Protein AF-A0A956T2C0-F1 (afdb_monomer_lite)

Foldseek 3Di:
DPPPVPDPPFFADDPVQVVLCVVVVQPLDDGGQLDPVNLVCLVPVVVCVVRQWDWDPPPPCPDVQKTKIKHWPVDPDLVCQSTWIWMWIHGRVQQKIWIWIDHRQKIWIWIAGNPVRGTDDIDMDGHD

Radius of gyration: 14.24 Å; chains: 1; bounding box: 34×31×38 Å

Structure (mmCIF, N/CA/C/O backbone):
data_AF-A0A956T2C0-F1
#
_entry.id   AF-A0A956T2C0-F1
#
loop_
_atom_site.group_PDB
_atom_site.id
_atom_site.type_symbol
_atom_site.label_atom_id
_atom_site.label_alt_id
_atom_site.label_comp_id
_atom_site.label_asym_id
_atom_site.label_entity_id
_atom_site.label_seq_id
_atom_site.pdbx_PDB_ins_code
_atom_site.Cartn_x
_atom_site.Cartn_y
_atom_site.Cartn_z
_atom_site.occupancy
_atom_site.B_iso_or_equiv
_atom_site.auth_seq_id
_atom_site.auth_comp_id
_atom_site.auth_asym_id
_atom_site.auth_atom_id
_atom_site.pdbx_PDB_model_num
ATOM 1 N N . MET A 1 1 ? 18.042 8.635 23.881 1.00 38.16 1 MET A N 1
ATOM 2 C CA . MET A 1 1 ? 16.677 8.210 23.499 1.00 38.16 1 MET A CA 1
ATOM 3 C C . MET A 1 1 ? 16.430 8.663 22.069 1.00 38.16 1 MET A C 1
ATOM 5 O O . MET A 1 1 ? 16.125 9.828 21.862 1.00 38.16 1 MET A O 1
ATOM 9 N N . ASN A 1 2 ? 16.626 7.776 21.089 1.00 37.59 2 ASN A N 1
ATOM 10 C CA . ASN A 1 2 ? 16.334 8.057 19.680 1.00 37.59 2 ASN A CA 1
ATOM 11 C C . ASN A 1 2 ? 14.845 7.819 19.423 1.00 37.59 2 ASN A C 1
ATOM 13 O O . ASN A 1 2 ? 14.433 6.704 19.128 1.00 37.59 2 ASN A O 1
ATOM 17 N N . LYS A 1 3 ? 14.051 8.875 19.595 1.00 43.72 3 LYS A N 1
ATOM 18 C CA . LYS A 1 3 ? 12.663 8.957 19.125 1.00 43.72 3 LYS A CA 1
ATOM 19 C C . LYS A 1 3 ? 12.505 9.927 17.934 1.00 43.72 3 LYS A C 1
ATOM 21 O O . LYS A 1 3 ? 11.487 9.945 17.271 1.00 43.72 3 LYS A O 1
ATOM 26 N N . GLN A 1 4 ? 13.533 10.696 17.586 1.00 37.66 4 GLN A N 1
ATOM 27 C CA . GLN A 1 4 ? 13.400 11.968 16.860 1.00 37.66 4 GLN A CA 1
ATOM 28 C C . GLN A 1 4 ? 13.606 11.917 15.332 1.00 37.66 4 GLN A C 1
ATOM 30 O O . GLN A 1 4 ? 14.239 12.789 14.746 1.00 37.66 4 GLN A O 1
ATOM 35 N N . ALA A 1 5 ? 13.019 10.920 14.675 1.00 41.28 5 ALA A N 1
ATOM 36 C CA . ALA A 1 5 ? 12.402 11.130 13.358 1.00 41.28 5 ALA A CA 1
ATOM 37 C C . ALA A 1 5 ? 10.925 10.671 13.382 1.00 41.28 5 ALA A C 1
ATOM 39 O O . ALA A 1 5 ? 10.364 10.277 12.365 1.00 41.28 5 ALA A O 1
ATOM 40 N N . GLU A 1 6 ? 10.316 10.700 14.579 1.00 39.81 6 GLU A N 1
ATOM 41 C CA . GLU A 1 6 ? 8.880 10.854 14.838 1.00 39.81 6 GLU A CA 1
ATOM 42 C C . GLU A 1 6 ? 8.211 11.674 13.715 1.00 39.81 6 GLU A C 1
ATOM 44 O O . GLU A 1 6 ? 8.418 12.883 13.631 1.00 39.81 6 GLU A O 1
ATOM 49 N N . ASN A 1 7 ? 7.385 11.032 12.881 1.00 44.12 7 ASN A N 1
ATOM 50 C CA . ASN A 1 7 ? 6.549 11.650 11.839 1.00 44.12 7 ASN A CA 1
ATOM 51 C C . ASN A 1 7 ? 7.227 12.074 10.521 1.00 44.12 7 ASN A C 1
ATOM 53 O O . ASN A 1 7 ? 7.071 13.218 10.082 1.00 44.12 7 ASN A O 1
ATOM 57 N N . GLU A 1 8 ? 7.765 11.134 9.739 1.00 46.31 8 GLU A N 1
ATOM 58 C CA . GLU A 1 8 ? 7.602 11.240 8.276 1.00 46.31 8 GLU A CA 1
ATOM 59 C C . GLU A 1 8 ? 6.114 11.021 7.925 1.00 46.31 8 GLU A C 1
ATOM 61 O O . GLU A 1 8 ? 5.722 9.968 7.439 1.00 46.31 8 GLU A O 1
ATOM 66 N N . ARG A 1 9 ? 5.287 12.017 8.299 1.00 54.94 9 ARG A N 1
ATOM 67 C CA . ARG A 1 9 ? 3.826 12.168 8.147 1.00 54.94 9 ARG A CA 1
ATOM 68 C C . ARG A 1 9 ? 3.058 10.847 8.238 1.00 54.94 9 ARG A C 1
ATOM 70 O O . ARG A 1 9 ? 2.968 10.160 7.231 1.00 54.94 9 ARG A O 1
ATOM 77 N N . GLU A 1 10 ? 2.481 10.524 9.401 1.00 74.50 10 GLU A N 1
ATOM 78 C CA . GLU A 1 10 ? 1.591 9.365 9.630 1.00 74.50 10 GLU A CA 1
ATOM 79 C C . GLU A 1 10 ? 0.812 8.972 8.356 1.00 74.50 10 GLU A C 1
ATOM 81 O O . GLU A 1 10 ? -0.118 9.654 7.928 1.00 74.50 10 GLU A O 1
ATOM 86 N N . GLY A 1 11 ? 1.261 7.912 7.676 1.00 84.06 11 GLY A N 1
ATOM 87 C CA . GLY A 1 11 ? 0.650 7.430 6.435 1.00 84.06 11 GLY A CA 1
ATOM 88 C C . GLY A 1 11 ? 1.331 7.795 5.122 1.00 84.06 11 GLY A C 1
ATOM 89 O O . GLY A 1 11 ? 0.791 7.433 4.080 1.00 84.06 11 GLY A O 1
ATOM 90 N N . THR A 1 12 ? 2.463 8.495 5.131 1.00 93.06 12 THR A N 1
ATOM 91 C CA . THR A 1 12 ? 3.198 8.917 3.931 1.00 93.06 12 THR A CA 1
ATOM 92 C C . THR A 1 12 ? 4.361 7.976 3.639 1.00 93.06 12 THR A C 1
ATOM 94 O O . THR A 1 12 ? 5.040 7.467 4.531 1.00 93.06 12 THR A O 1
ATOM 97 N N . ILE A 1 13 ? 4.597 7.753 2.352 1.00 93.31 13 ILE A N 1
ATOM 98 C CA . ILE A 1 13 ? 5.718 6.959 1.865 1.00 93.31 13 ILE A CA 1
ATOM 99 C C . ILE A 1 13 ? 7.012 7.768 1.949 1.00 93.31 13 ILE A C 1
ATOM 101 O O . ILE A 1 13 ? 7.060 8.929 1.535 1.00 93.31 13 ILE A O 1
ATOM 105 N N . HIS A 1 14 ? 8.082 7.122 2.405 1.00 92.81 14 HIS A N 1
ATOM 106 C CA . HIS A 1 14 ? 9.408 7.708 2.509 1.00 92.81 14 HIS A CA 1
ATOM 107 C C . HIS A 1 14 ? 9.886 8.224 1.130 1.00 92.81 14 HIS A C 1
ATOM 109 O O . HIS A 1 14 ? 9.704 7.540 0.109 1.00 92.81 14 HIS A O 1
ATOM 115 N N . PRO A 1 15 ? 10.537 9.405 1.056 1.00 92.12 15 PRO A N 1
ATOM 116 C CA . PRO A 1 15 ? 10.919 10.059 -0.203 1.00 92.12 15 PRO A CA 1
ATOM 117 C C . PRO A 1 15 ? 11.670 9.171 -1.205 1.00 92.12 15 PRO A C 1
ATOM 119 O O . PRO A 1 15 ? 11.470 9.277 -2.414 1.00 92.12 15 PRO A O 1
ATOM 122 N N . LYS A 1 16 ? 12.507 8.251 -0.709 1.00 91.38 16 LYS A N 1
ATOM 123 C CA . LYS A 1 16 ? 13.211 7.253 -1.533 1.00 91.38 16 LYS A CA 1
ATOM 124 C C . LYS A 1 16 ? 12.260 6.471 -2.448 1.00 91.38 16 LYS A C 1
ATOM 126 O O . LYS A 1 16 ? 12.509 6.389 -3.648 1.00 91.38 16 LYS A O 1
ATOM 131 N N . PHE A 1 17 ? 11.183 5.910 -1.900 1.00 92.50 17 PHE A N 1
ATOM 132 C CA . PHE A 1 17 ? 10.250 5.101 -2.682 1.00 92.50 17 PHE A CA 1
ATOM 133 C C . PHE A 1 17 ? 9.366 5.977 -3.572 1.00 92.50 17 PHE A C 1
ATOM 135 O O . PHE A 1 17 ? 9.135 5.632 -4.728 1.00 92.50 17 PHE A O 1
ATOM 142 N N . SER A 1 18 ? 8.906 7.135 -3.081 1.00 93.19 18 SER A N 1
ATOM 143 C CA . SER A 1 18 ? 8.044 8.026 -3.874 1.00 93.19 18 SER A CA 1
ATOM 144 C C . SER A 1 18 ? 8.753 8.587 -5.113 1.00 93.19 18 SER A C 1
ATOM 146 O O . SER A 1 18 ? 8.142 8.671 -6.181 1.00 93.19 18 SER A O 1
ATOM 148 N N . ASN A 1 19 ? 10.052 8.883 -5.016 1.00 92.94 19 ASN A N 1
ATOM 149 C CA . ASN A 1 19 ? 10.872 9.257 -6.169 1.00 92.94 19 ASN A CA 1
ATOM 150 C C . ASN A 1 19 ? 10.986 8.108 -7.181 1.00 92.94 19 ASN A C 1
ATOM 152 O O . ASN A 1 19 ? 10.798 8.331 -8.375 1.00 92.94 19 ASN A O 1
ATOM 156 N N . LYS A 1 20 ? 11.196 6.871 -6.718 1.00 92.81 20 LYS A N 1
ATOM 157 C CA . LYS A 1 20 ? 11.301 5.695 -7.598 1.00 92.81 20 LYS A CA 1
ATOM 158 C C . LYS A 1 20 ? 9.993 5.346 -8.301 1.00 92.81 20 LYS A C 1
ATOM 160 O O . LYS A 1 20 ? 10.005 5.056 -9.493 1.00 92.81 20 LYS A O 1
ATOM 165 N N . LEU A 1 21 ? 8.860 5.462 -7.609 1.00 93.69 21 LEU A N 1
ATOM 166 C CA . LEU A 1 21 ? 7.533 5.313 -8.218 1.00 93.69 21 LEU A CA 1
ATOM 167 C C . LEU A 1 21 ? 7.312 6.333 -9.347 1.00 93.69 21 LEU A C 1
ATOM 169 O O . LEU A 1 21 ? 6.733 5.998 -10.380 1.00 93.69 21 LEU A O 1
ATOM 173 N N . ARG A 1 22 ? 7.801 7.570 -9.169 1.00 93.06 22 ARG A N 1
ATOM 174 C CA . ARG A 1 22 ? 7.741 8.617 -10.199 1.00 93.06 22 ARG A CA 1
ATOM 175 C C . ARG A 1 22 ? 8.652 8.307 -11.386 1.00 93.06 22 ARG A C 1
ATOM 177 O O . ARG A 1 22 ? 8.200 8.431 -12.517 1.00 93.06 22 ARG A O 1
ATOM 184 N N . GLU A 1 23 ? 9.896 7.899 -11.140 1.00 92.81 23 GLU A N 1
ATOM 185 C CA . GLU A 1 23 ? 10.853 7.511 -12.191 1.00 92.81 23 GLU A CA 1
ATOM 186 C C . GLU A 1 23 ? 10.324 6.355 -13.054 1.00 92.81 23 GLU A C 1
ATOM 188 O O . GLU A 1 23 ? 10.486 6.366 -14.271 1.00 92.81 23 GLU A O 1
ATOM 193 N N . ALA A 1 24 ? 9.619 5.402 -12.439 1.00 90.62 24 ALA A N 1
ATOM 194 C CA . ALA A 1 24 ? 8.974 4.286 -13.128 1.00 90.62 24 ALA A CA 1
ATOM 195 C C . ALA A 1 24 ? 7.619 4.637 -13.777 1.00 90.62 24 ALA A C 1
ATOM 197 O O . ALA A 1 24 ? 6.944 3.753 -14.300 1.00 90.62 24 ALA A O 1
ATOM 198 N N . ASN A 1 25 ? 7.198 5.909 -13.758 1.00 92.06 25 ASN A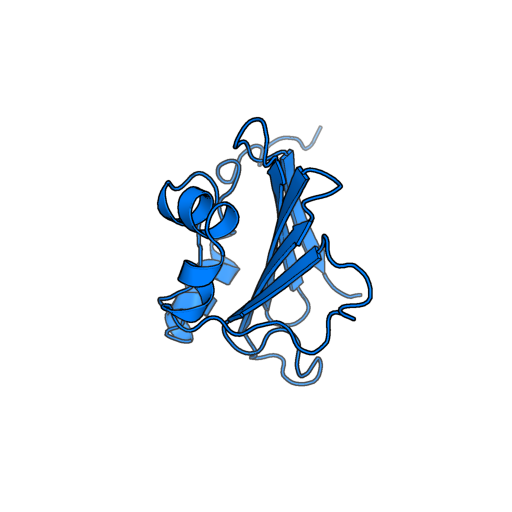 N 1
ATOM 199 C CA . ASN A 1 25 ? 5.916 6.378 -14.301 1.00 92.06 25 ASN A CA 1
ATOM 200 C C . ASN A 1 25 ? 4.677 5.664 -13.716 1.00 92.06 25 ASN A C 1
ATOM 202 O O . ASN A 1 25 ? 3.635 5.553 -14.366 1.00 92.06 25 ASN A O 1
ATOM 206 N N . LEU A 1 26 ? 4.749 5.213 -12.459 1.00 90.94 26 LEU A N 1
ATOM 20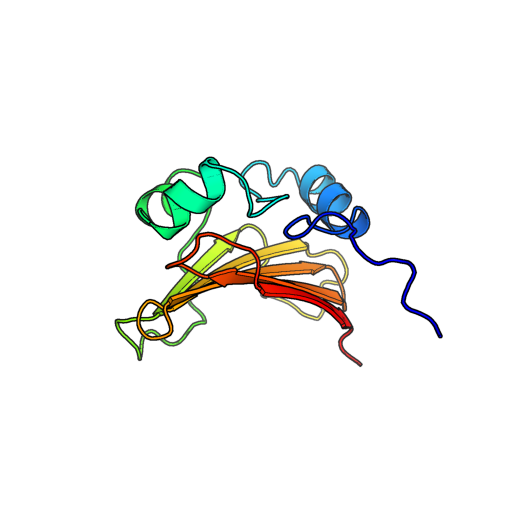7 C CA . LEU A 1 26 ? 3.648 4.540 -11.766 1.00 90.94 26 LEU A CA 1
ATOM 208 C C . LEU A 1 26 ? 2.661 5.564 -11.176 1.00 90.94 26 LEU A C 1
ATOM 210 O O . LEU A 1 26 ? 2.465 5.648 -9.967 1.00 90.94 26 LEU A O 1
ATOM 214 N N . PHE A 1 27 ? 2.004 6.360 -12.026 1.00 85.50 27 PHE A N 1
ATOM 215 C CA . PHE A 1 27 ? 1.112 7.457 -11.598 1.00 85.50 27 PHE A CA 1
ATOM 216 C C . PHE A 1 27 ? -0.125 7.006 -10.795 1.00 85.50 27 PHE A C 1
ATOM 218 O O . PHE A 1 27 ? -0.733 7.806 -10.079 1.00 85.50 27 PHE A O 1
ATOM 225 N N . GLY A 1 28 ? -0.498 5.726 -10.890 1.00 89.25 28 GLY A N 1
ATOM 226 C CA . GLY A 1 28 ? -1.554 5.112 -10.079 1.00 89.25 28 GLY A CA 1
ATOM 227 C C . GLY A 1 28 ? -1.152 4.843 -8.624 1.00 89.25 28 GLY A C 1
ATOM 228 O O . GLY A 1 28 ? -2.018 4.485 -7.821 1.00 89.25 28 GLY A O 1
ATOM 229 N N . ALA A 1 29 ? 0.130 5.012 -8.283 1.00 94.38 29 ALA A N 1
ATOM 230 C CA . ALA A 1 29 ? 0.680 4.712 -6.971 1.00 94.38 29 ALA A CA 1
ATOM 231 C C . ALA A 1 29 ? 0.131 5.647 -5.891 1.00 94.38 29 ALA A C 1
ATOM 233 O O . ALA A 1 29 ? -0.153 6.829 -6.127 1.00 94.38 29 ALA A O 1
ATOM 234 N N . PHE A 1 30 ? -0.015 5.122 -4.681 1.00 95.56 30 PHE A N 1
ATOM 235 C CA . PHE A 1 30 ? -0.285 5.922 -3.494 1.00 95.56 30 PHE A CA 1
ATOM 236 C C . PHE A 1 30 ? 1.024 6.406 -2.907 1.00 95.56 30 PHE A C 1
ATOM 238 O O . PHE A 1 30 ? 1.962 5.635 -2.813 1.00 95.56 30 PHE A O 1
ATOM 245 N N . THR A 1 31 ? 1.080 7.668 -2.500 1.00 93.19 31 THR A N 1
ATOM 246 C CA . THR A 1 31 ? 2.196 8.223 -1.723 1.00 93.19 31 THR A CA 1
ATOM 247 C C . THR A 1 31 ? 1.786 8.537 -0.289 1.00 93.19 31 THR A C 1
ATOM 249 O O . THR A 1 31 ? 2.647 8.838 0.527 1.00 93.19 31 THR A O 1
ATOM 252 N N . GLU A 1 32 ? 0.483 8.485 0.005 1.00 91.88 32 GLU A N 1
ATOM 253 C CA . GLU A 1 32 ? -0.100 8.813 1.302 1.00 91.88 32 GLU A CA 1
ATOM 254 C C . GLU A 1 32 ? -1.471 8.123 1.486 1.00 91.88 32 GLU A C 1
ATOM 256 O O . GLU A 1 32 ? -2.325 8.166 0.586 1.00 91.88 32 GLU A O 1
ATOM 261 N N . LEU A 1 33 ? -1.691 7.490 2.646 1.00 91.06 33 LEU A N 1
ATOM 262 C CA . LEU A 1 33 ? -2.905 6.716 2.961 1.00 91.06 33 LEU A CA 1
ATOM 263 C C . LEU A 1 33 ? -4.016 7.545 3.622 1.00 91.06 33 LEU A C 1
ATOM 265 O O . LEU A 1 33 ? -5.183 7.173 3.529 1.00 91.06 33 LEU A O 1
ATOM 269 N N . SER A 1 34 ? -3.699 8.704 4.204 1.00 84.62 34 SER A N 1
ATOM 270 C CA . SER A 1 34 ? -4.690 9.639 4.772 1.00 84.62 34 SER A CA 1
ATOM 271 C C . SER A 1 34 ? -5.610 10.262 3.698 1.00 84.62 34 SER A C 1
ATOM 273 O O . SER A 1 34 ? -6.620 10.904 3.994 1.00 84.62 34 SER A O 1
ATOM 275 N N . THR A 1 35 ? -5.274 10.085 2.414 1.00 90.50 35 THR A N 1
ATOM 276 C CA . THR A 1 35 ? -5.980 10.724 1.305 1.00 90.50 35 THR A CA 1
ATOM 277 C C . THR A 1 35 ? -7.378 10.140 1.088 1.00 90.50 35 THR A C 1
ATOM 279 O O . THR A 1 35 ? -7.592 8.925 1.081 1.00 90.50 35 THR A O 1
ATOM 282 N N . LYS A 1 36 ? -8.341 11.008 0.739 1.00 92.12 36 LYS A N 1
ATOM 283 C CA . L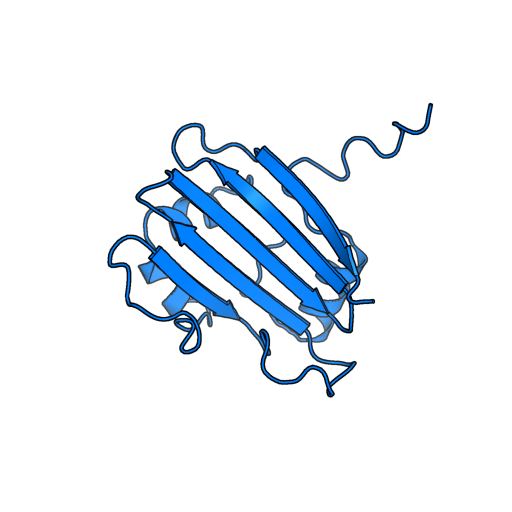YS A 1 36 ? -9.696 10.584 0.321 1.00 92.12 36 LYS A CA 1
ATOM 284 C C . LYS A 1 36 ? -9.670 9.578 -0.834 1.00 92.12 36 LYS A C 1
ATOM 286 O O . LYS A 1 36 ? -10.577 8.757 -0.961 1.00 92.12 36 LYS A O 1
ATOM 291 N N . ARG A 1 37 ? -8.647 9.647 -1.697 1.00 94.12 37 ARG A N 1
ATOM 292 C CA . ARG A 1 37 ? -8.454 8.696 -2.798 1.00 94.12 37 ARG A CA 1
ATOM 293 C C . ARG A 1 37 ? -8.203 7.296 -2.250 1.00 94.12 37 ARG A C 1
ATOM 295 O O . ARG A 1 37 ? -8.897 6.374 -2.662 1.00 94.12 37 ARG A O 1
ATOM 302 N N . PHE A 1 38 ? -7.265 7.146 -1.317 1.00 94.12 38 PHE A N 1
ATOM 303 C CA . PHE A 1 38 ? -6.954 5.850 -0.719 1.00 94.12 38 PHE A CA 1
ATOM 304 C C . PHE A 1 38 ? -8.163 5.274 0.024 1.00 94.12 38 PHE A C 1
ATOM 306 O O . PHE A 1 38 ? -8.608 4.175 -0.304 1.00 94.12 38 PHE A O 1
ATOM 313 N N . GLN A 1 39 ? -8.783 6.069 0.904 1.00 93.94 39 GLN A N 1
ATOM 314 C CA . GLN A 1 39 ? -10.004 5.697 1.634 1.00 93.94 39 GLN A CA 1
ATOM 315 C C . GLN A 1 39 ? -11.114 5.201 0.695 1.00 93.94 39 GLN A C 1
ATOM 317 O O . GLN A 1 39 ? -11.703 4.136 0.886 1.00 93.94 39 GLN A O 1
ATOM 322 N N . LYS A 1 40 ? -11.371 5.936 -0.394 1.00 94.88 40 LYS A N 1
ATOM 323 C CA . LYS A 1 40 ? -12.354 5.537 -1.407 1.00 94.88 40 LYS A CA 1
ATOM 324 C C . LYS A 1 40 ? -12.005 4.195 -2.052 1.00 94.88 40 LYS A C 1
ATOM 326 O O . LYS A 1 40 ? -12.914 3.422 -2.350 1.00 94.88 40 LYS A O 1
ATOM 331 N N . TYR A 1 41 ? -10.729 3.923 -2.305 1.00 95.00 41 TYR A N 1
ATOM 332 C CA . TYR A 1 41 ? -10.302 2.710 -3.002 1.00 95.00 41 TYR A CA 1
ATOM 333 C C . TYR A 1 41 ? -10.404 1.493 -2.085 1.00 95.00 41 TYR A C 1
ATOM 335 O O . TYR A 1 41 ? -10.935 0.471 -2.517 1.00 95.00 41 TYR A O 1
ATOM 343 N N . VAL A 1 42 ? -10.010 1.60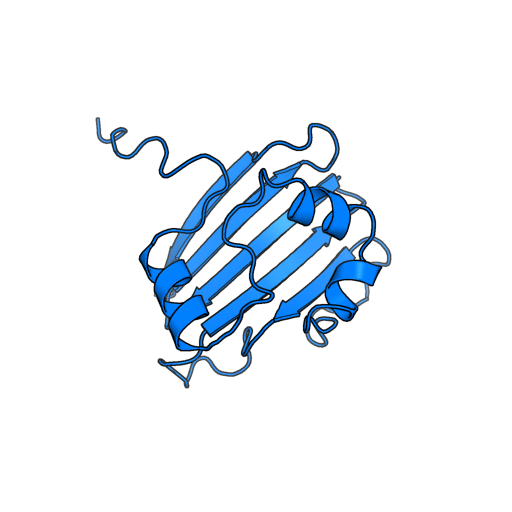2 -0.813 1.00 93.31 42 VAL A N 1
ATOM 344 C CA . VAL A 1 42 ? -10.142 0.486 0.140 1.00 93.31 42 VAL A CA 1
ATOM 345 C C . VAL A 1 42 ? -11.607 0.140 0.436 1.00 93.31 42 VAL A C 1
ATOM 347 O O . VAL A 1 42 ? -11.962 -1.037 0.531 1.00 93.31 42 VAL A O 1
ATOM 350 N N . LEU A 1 43 ? -12.496 1.141 0.468 1.00 91.81 43 LEU A N 1
ATOM 351 C CA . LEU A 1 43 ? -13.943 0.935 0.624 1.00 91.81 43 LEU A CA 1
ATOM 352 C C . LEU A 1 43 ? -14.615 0.416 -0.654 1.00 91.81 43 LEU A C 1
ATOM 354 O O . LEU A 1 43 ? -15.569 -0.363 -0.599 1.00 91.81 43 LEU A O 1
ATOM 358 N N . GLN A 1 44 ? -14.121 0.824 -1.824 1.00 91.88 44 GLN A N 1
ATOM 359 C CA . GLN A 1 44 ? -14.652 0.424 -3.126 1.00 91.88 44 GLN A CA 1
ATOM 360 C C . GLN A 1 44 ? -13.528 -0.132 -4.016 1.00 91.88 44 GLN A C 1
ATOM 362 O O . GLN A 1 44 ? -13.083 0.551 -4.946 1.00 91.88 44 GLN A O 1
ATOM 367 N N . PRO A 1 45 ? -13.118 -1.400 -3.813 1.00 85.50 45 PRO A N 1
ATOM 368 C CA . PRO A 1 45 ? -11.912 -1.945 -4.441 1.00 85.50 45 PRO A CA 1
ATOM 369 C C . PRO A 1 45 ? -11.913 -1.964 -5.976 1.00 85.50 45 PRO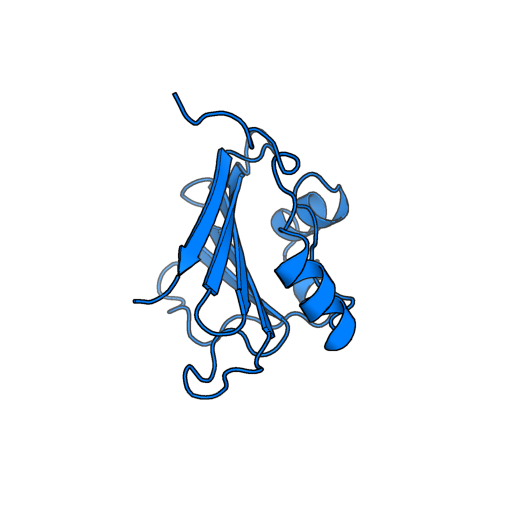 A C 1
ATOM 371 O O . PRO A 1 45 ? -10.861 -2.028 -6.600 1.00 85.50 45 PRO A O 1
ATOM 374 N N . LYS A 1 46 ? -13.082 -1.815 -6.614 1.00 89.44 46 LYS A N 1
ATOM 375 C CA . LYS A 1 46 ? -13.205 -1.624 -8.070 1.00 89.44 46 LYS A CA 1
ATOM 376 C C . LYS A 1 46 ? -12.395 -0.438 -8.614 1.00 89.44 46 LYS A C 1
ATOM 378 O O . LYS A 1 46 ? -12.101 -0.414 -9.805 1.00 89.44 46 LYS A O 1
ATOM 383 N N . HIS A 1 47 ? -12.071 0.560 -7.785 1.00 93.69 47 HIS A N 1
ATOM 384 C CA . HIS A 1 47 ? -11.269 1.704 -8.228 1.00 93.69 47 HIS A CA 1
ATOM 385 C C . HIS A 1 47 ? -9.797 1.354 -8.431 1.00 93.69 47 HIS A C 1
ATOM 387 O O . HIS A 1 47 ? -9.184 1.979 -9.288 1.00 93.69 47 HIS A O 1
ATOM 393 N N . PHE A 1 48 ? -9.250 0.340 -7.749 1.00 93.25 48 PHE A N 1
ATOM 394 C CA . PHE A 1 48 ? -7.888 -0.140 -8.021 1.00 93.25 48 PHE A CA 1
ATOM 395 C C . PHE A 1 48 ? -7.748 -0.546 -9.494 1.00 93.25 48 PHE A C 1
ATOM 397 O O . PHE A 1 48 ? -6.943 0.029 -10.225 1.00 93.25 48 PHE A O 1
ATOM 404 N N . LEU A 1 49 ? -8.637 -1.426 -9.960 1.00 89.56 49 LEU A N 1
ATOM 405 C CA . LEU A 1 49 ? -8.627 -1.971 -11.325 1.00 89.56 49 LEU A CA 1
ATOM 406 C C . LEU A 1 49 ? -8.736 -0.903 -12.421 1.00 89.56 49 LEU A C 1
ATOM 408 O O . LEU A 1 49 ? -8.214 -1.064 -13.517 1.00 89.56 49 LEU A O 1
ATOM 412 N N . ARG A 1 50 ? -9.410 0.214 -12.132 1.00 87.31 50 ARG A N 1
ATOM 413 C CA . ARG A 1 50 ? -9.567 1.329 -13.080 1.00 87.31 50 ARG A CA 1
ATOM 414 C C . ARG A 1 50 ? -8.322 2.209 -13.202 1.00 87.31 50 ARG A C 1
ATOM 416 O O . ARG A 1 50 ? -8.290 3.064 -14.076 1.00 87.31 50 ARG A O 1
ATOM 423 N N . ASN A 1 51 ? -7.340 2.043 -12.317 1.00 86.94 51 ASN A N 1
ATOM 424 C CA . ASN A 1 51 ? -6.175 2.922 -12.198 1.00 86.94 51 ASN A CA 1
ATOM 425 C C . ASN A 1 51 ? -4.855 2.153 -12.333 1.00 86.94 51 ASN A C 1
ATOM 427 O O . ASN A 1 51 ? -3.870 2.496 -11.685 1.00 86.94 51 ASN A O 1
ATOM 431 N N . GLY A 1 52 ? -4.850 1.102 -13.156 1.00 87.62 52 GLY A N 1
ATOM 432 C CA . GLY A 1 52 ? -3.644 0.342 -13.493 1.00 87.62 52 GLY A CA 1
ATOM 433 C C . GLY A 1 52 ? -3.214 -0.688 -12.450 1.00 87.62 52 GLY A C 1
ATOM 434 O O . GLY A 1 52 ? -2.220 -1.370 -12.668 1.00 87.62 52 GLY A O 1
ATOM 435 N N . TRP A 1 53 ? -3.954 -0.836 -11.348 1.00 94.31 53 TRP A N 1
ATOM 436 C CA . TRP A 1 53 ? -3.702 -1.910 -10.393 1.00 94.31 53 TRP A CA 1
ATOM 437 C C . TRP A 1 53 ? -4.335 -3.215 -10.875 1.00 94.31 53 TRP A C 1
ATOM 439 O O . TRP A 1 53 ? -5.443 -3.217 -11.415 1.00 94.31 53 TRP A O 1
ATOM 449 N N . LEU A 1 54 ? -3.668 -4.330 -10.612 1.00 92.44 54 LEU A N 1
ATOM 450 C CA . LEU A 1 54 ? -4.133 -5.680 -10.922 1.00 92.44 54 LEU A CA 1
ATOM 451 C C . LEU A 1 54 ? -4.446 -6.430 -9.629 1.00 92.44 54 LEU A C 1
ATOM 453 O O . LEU A 1 54 ? -3.953 -6.059 -8.571 1.00 92.44 54 LEU A O 1
ATOM 457 N N . LEU A 1 55 ? -5.281 -7.467 -9.685 1.00 90.44 55 LEU A N 1
ATOM 458 C CA . LEU A 1 55 ? -5.416 -8.386 -8.550 1.00 90.44 55 LEU A CA 1
ATOM 459 C C . LEU A 1 55 ? -4.093 -9.131 -8.359 1.00 90.44 55 LEU A C 1
ATOM 461 O O . LEU A 1 55 ? -3.525 -9.588 -9.347 1.00 90.44 55 LEU A O 1
ATOM 465 N N . ASP A 1 56 ? -3.629 -9.254 -7.116 1.00 87.00 56 ASP A N 1
ATOM 466 C CA . ASP A 1 56 ? -2.431 -10.037 -6.799 1.00 87.00 56 ASP A CA 1
ATOM 467 C C . ASP A 1 56 ? -2.718 -11.530 -7.059 1.00 87.00 56 ASP A C 1
ATOM 469 O O . ASP A 1 56 ? -3.578 -12.098 -6.375 1.00 87.00 56 ASP A O 1
ATOM 473 N N . PRO A 1 57 ? -2.053 -12.173 -8.038 1.00 74.00 57 PRO A N 1
ATOM 474 C CA . PRO A 1 57 ? -2.261 -13.588 -8.326 1.00 74.00 57 PRO A CA 1
ATOM 475 C C . PRO A 1 57 ? -1.576 -14.504 -7.301 1.00 74.00 57 PRO A C 1
ATOM 477 O O . PRO A 1 57 ? -1.949 -15.670 -7.197 1.00 74.00 57 PRO A O 1
ATOM 480 N N . ASN A 1 58 ? -0.589 -13.989 -6.557 1.00 70.50 58 ASN A N 1
ATOM 481 C CA . ASN A 1 58 ? 0.237 -14.755 -5.623 1.00 70.50 58 ASN A CA 1
ATOM 482 C C . ASN A 1 58 ? -0.368 -14.813 -4.219 1.00 70.50 58 ASN A C 1
ATOM 484 O O . ASN A 1 58 ? 0.024 -15.650 -3.406 1.00 70.50 58 ASN A O 1
ATOM 488 N N . LEU A 1 59 ? -1.321 -13.930 -3.910 1.00 70.81 59 LEU A N 1
ATOM 489 C CA . LEU A 1 59 ? -2.066 -14.035 -2.669 1.00 70.81 59 LEU A CA 1
ATOM 490 C C . LEU A 1 59 ? -3.097 -15.156 -2.818 1.00 70.81 59 LEU A C 1
ATOM 492 O O . LEU A 1 59 ? -4.115 -14.981 -3.490 1.00 70.81 59 LEU A O 1
ATOM 496 N N . GLU A 1 60 ? -2.842 -16.303 -2.183 1.00 57.19 60 GLU A N 1
ATOM 497 C CA . GLU A 1 60 ? -3.796 -17.409 -2.150 1.00 57.19 60 GLU A CA 1
ATOM 498 C C . GLU A 1 60 ? -5.178 -16.897 -1.718 1.00 57.19 60 GLU A C 1
ATOM 500 O O . GLU A 1 60 ? -5.405 -16.501 -0.572 1.00 57.19 60 GLU A O 1
ATOM 505 N N . LEU A 1 61 ? -6.138 -16.942 -2.644 1.00 57.19 61 LEU A N 1
ATOM 506 C CA . LEU A 1 61 ? -7.529 -16.510 -2.460 1.00 57.19 61 LEU A CA 1
ATOM 507 C C . LEU A 1 61 ? -8.323 -17.408 -1.489 1.00 57.19 61 LEU A C 1
ATOM 509 O O . LEU A 1 61 ? -9.555 -17.356 -1.450 1.00 57.19 61 LEU A O 1
ATOM 513 N N . ASN A 1 62 ? -7.633 -18.207 -0.673 1.00 53.38 62 ASN A N 1
ATOM 514 C CA . ASN A 1 62 ? -8.199 -19.134 0.302 1.00 53.38 62 ASN A CA 1
ATOM 515 C C . ASN A 1 62 ? -9.013 -18.422 1.401 1.00 53.38 62 ASN A C 1
ATOM 517 O O . ASN A 1 62 ? -9.749 -19.069 2.146 1.00 53.38 62 ASN A O 1
ATOM 521 N N . GLN A 1 63 ? -8.970 -17.085 1.474 1.00 63.53 63 GLN A N 1
ATOM 522 C CA . GLN A 1 63 ? -9.785 -16.286 2.386 1.00 63.53 63 GLN A CA 1
ATOM 523 C C . GLN A 1 63 ? -10.626 -15.245 1.634 1.00 63.53 63 GLN A C 1
ATOM 525 O O . GLN A 1 63 ? -10.130 -14.202 1.219 1.00 63.53 63 GLN A O 1
ATOM 530 N N . ARG A 1 64 ? -11.948 -15.470 1.542 1.00 69.31 64 ARG A N 1
ATOM 531 C CA . ARG A 1 64 ? -12.918 -14.530 0.924 1.00 69.31 64 ARG A CA 1
ATOM 532 C C . ARG A 1 64 ? -12.844 -13.095 1.476 1.00 69.31 64 ARG A C 1
ATOM 534 O O . ARG A 1 64 ? -13.310 -12.163 0.817 1.00 69.31 64 ARG A O 1
ATOM 541 N N . SER A 1 65 ? -12.328 -12.923 2.694 1.00 82.69 65 SER A N 1
ATOM 542 C CA . SER A 1 65 ? -12.204 -11.645 3.401 1.00 82.69 65 SER A CA 1
ATOM 543 C C . SER A 1 65 ? -10.958 -10.839 3.039 1.00 82.69 65 SER A C 1
ATOM 545 O O . SER A 1 65 ? -10.918 -9.655 3.381 1.00 82.69 65 SER A O 1
ATOM 547 N N . VAL A 1 66 ? -9.975 -11.444 2.367 1.00 89.25 66 VAL A N 1
ATOM 548 C CA . VAL A 1 66 ? -8.710 -10.796 2.012 1.00 89.25 66 VAL A CA 1
ATOM 549 C C . VAL A 1 66 ? -8.645 -10.583 0.504 1.00 89.25 66 VAL A C 1
ATOM 551 O O . VAL A 1 66 ? -8.991 -11.462 -0.282 1.00 89.25 66 VAL A O 1
ATOM 554 N N . ARG A 1 67 ? -8.244 -9.385 0.084 1.00 89.88 67 ARG A N 1
ATOM 555 C CA . ARG A 1 67 ? -7.977 -9.063 -1.321 1.00 89.88 67 ARG A CA 1
ATOM 556 C C . ARG A 1 67 ? -6.695 -8.268 -1.418 1.00 89.88 67 ARG A C 1
ATOM 558 O O . ARG A 1 67 ? -6.552 -7.300 -0.679 1.00 89.88 67 ARG A O 1
ATOM 565 N N . ALA A 1 68 ? -5.830 -8.624 -2.355 1.00 92.06 68 ALA A N 1
ATOM 566 C CA . ALA A 1 68 ? -4.644 -7.845 -2.660 1.00 92.06 68 ALA A CA 1
ATOM 567 C C . ALA A 1 68 ? -4.680 -7.303 -4.088 1.00 92.06 68 ALA A C 1
ATOM 569 O O . ALA A 1 68 ? -5.214 -7.941 -4.999 1.00 92.06 68 ALA A O 1
ATOM 570 N N . TYR A 1 69 ? -4.125 -6.108 -4.253 1.00 93.81 69 TYR A N 1
ATOM 571 C CA . TYR A 1 69 ? -3.957 -5.445 -5.537 1.00 93.81 69 TYR A CA 1
ATOM 572 C C . TYR A 1 69 ? -2.510 -5.011 -5.690 1.00 93.81 69 TYR A C 1
ATOM 574 O O . TYR A 1 69 ? -1.964 -4.447 -4.749 1.00 93.81 69 TYR A O 1
ATOM 582 N N . VAL A 1 70 ? -1.923 -5.217 -6.862 1.00 93.88 70 VAL A N 1
ATOM 583 C CA . VAL A 1 70 ? -0.534 -4.866 -7.173 1.00 93.88 70 VAL A CA 1
ATOM 584 C C . VAL A 1 70 ? -0.458 -3.803 -8.263 1.00 93.88 70 VAL A C 1
ATOM 586 O O . VAL A 1 70 ? -1.317 -3.735 -9.142 1.00 93.88 70 VAL A O 1
ATOM 589 N N . LEU A 1 71 ? 0.573 -2.970 -8.199 1.00 94.00 71 LEU A N 1
ATOM 590 C CA . LEU A 1 71 ? 0.939 -1.981 -9.206 1.00 94.00 71 LEU A CA 1
ATOM 591 C C . LEU A 1 71 ? 2.449 -2.051 -9.438 1.00 94.00 71 LEU A C 1
ATOM 593 O O . LEU A 1 71 ? 3.214 -2.075 -8.475 1.00 94.00 71 LEU A O 1
ATOM 597 N N . GLY A 1 72 ? 2.874 -2.017 -10.701 1.00 90.25 72 GLY A N 1
ATOM 598 C CA . GLY A 1 72 ? 4.279 -2.226 -11.052 1.00 90.25 72 GLY A CA 1
ATOM 599 C C . GLY A 1 72 ? 4.719 -3.666 -10.777 1.00 90.25 72 GLY A C 1
ATOM 600 O O . GLY A 1 72 ? 3.893 -4.579 -10.753 1.00 90.25 72 GLY A O 1
ATOM 601 N N . ASP A 1 73 ? 6.009 -3.861 -10.528 1.00 84.44 73 ASP A N 1
ATOM 602 C CA . ASP A 1 73 ? 6.635 -5.191 -10.491 1.00 84.44 73 ASP A CA 1
ATOM 603 C C . ASP A 1 73 ? 6.597 -5.847 -9.091 1.00 84.44 73 ASP A C 1
ATOM 605 O O . ASP A 1 73 ? 7.578 -6.429 -8.624 1.00 84.44 73 ASP A O 1
ATOM 609 N N . PHE A 1 74 ? 5.467 -5.753 -8.382 1.00 77.88 74 PHE A N 1
ATOM 610 C CA . PHE A 1 74 ? 5.350 -6.186 -6.981 1.00 77.88 74 PHE A CA 1
ATOM 611 C C . PHE A 1 74 ? 4.917 -7.662 -6.808 1.00 77.88 74 PHE A C 1
ATOM 613 O O . PHE A 1 74 ? 3.825 -8.023 -7.249 1.00 77.88 74 PHE A O 1
ATOM 620 N N . PRO A 1 75 ? 5.655 -8.481 -6.032 1.00 61.94 75 PRO A N 1
ATOM 621 C CA . PRO A 1 75 ? 7.094 -8.686 -6.120 1.00 61.94 75 PRO A CA 1
ATOM 622 C C . PRO A 1 75 ? 7.339 -9.839 -7.109 1.00 61.94 75 PRO A C 1
ATOM 624 O O . PRO A 1 75 ? 7.018 -10.986 -6.805 1.00 61.94 75 PRO A O 1
ATOM 627 N N . THR A 1 76 ? 7.842 -9.582 -8.315 1.00 53.94 76 THR A N 1
ATOM 628 C CA . THR A 1 76 ? 8.048 -10.685 -9.286 1.00 53.94 76 THR A CA 1
ATOM 629 C C . THR A 1 76 ? 9.494 -10.996 -9.632 1.00 53.94 76 THR A C 1
ATOM 631 O O . THR A 1 76 ? 9.720 -11.923 -10.405 1.00 53.94 76 THR A O 1
ATOM 634 N N . ASN A 1 77 ? 10.485 -10.349 -9.004 1.00 55.62 77 ASN A N 1
ATOM 635 C CA . ASN A 1 77 ? 11.850 -10.879 -9.034 1.00 55.62 77 ASN A CA 1
ATOM 636 C C . ASN A 1 77 ? 12.775 -10.255 -7.964 1.00 55.62 77 ASN A C 1
ATOM 638 O O . ASN A 1 77 ? 13.115 -9.080 -8.108 1.00 55.62 77 ASN A O 1
ATOM 642 N N . PRO A 1 78 ? 13.240 -11.000 -6.940 1.00 55.59 78 PRO A N 1
ATOM 643 C CA . PRO A 1 78 ? 14.290 -10.514 -6.031 1.00 55.59 78 PRO A CA 1
ATOM 644 C C . PRO A 1 78 ? 15.622 -10.258 -6.760 1.00 55.59 78 PRO A C 1
ATOM 646 O O . PRO A 1 78 ? 16.412 -9.419 -6.334 1.00 55.59 78 PRO A O 1
ATOM 649 N N . ASP A 1 79 ? 15.833 -10.900 -7.914 1.00 60.06 79 ASP A N 1
ATOM 650 C CA . ASP A 1 79 ? 17.018 -10.701 -8.756 1.00 60.06 79 ASP A CA 1
ATOM 651 C C . ASP A 1 79 ? 17.002 -9.368 -9.530 1.00 60.06 79 ASP A C 1
ATOM 653 O O . ASP A 1 79 ? 18.028 -8.946 -10.070 1.00 60.06 79 ASP A O 1
ATOM 657 N N . ASN A 1 80 ? 15.861 -8.667 -9.587 1.00 61.81 80 ASN A N 1
ATOM 658 C CA . ASN A 1 80 ? 15.749 -7.389 -10.286 1.00 61.81 80 ASN A CA 1
ATOM 659 C C . ASN A 1 80 ? 15.882 -6.221 -9.302 1.00 61.81 80 ASN A C 1
ATOM 661 O O . ASN A 1 80 ? 14.901 -5.601 -8.894 1.00 61.81 80 ASN A O 1
ATOM 665 N N . SER A 1 81 ? 17.126 -5.888 -8.951 1.00 63.72 81 SER A N 1
ATOM 666 C CA . SER A 1 81 ? 17.480 -4.790 -8.032 1.00 63.72 81 SER A CA 1
ATOM 667 C C . SER A 1 81 ? 16.934 -3.403 -8.429 1.00 63.72 81 SER A C 1
ATOM 669 O O . SER A 1 81 ? 16.989 -2.464 -7.631 1.00 63.72 81 SER A O 1
ATOM 671 N N . GLY A 1 82 ? 16.399 -3.260 -9.647 1.00 69.50 82 GLY A N 1
ATOM 672 C CA . GLY A 1 82 ? 15.750 -2.049 -10.149 1.00 69.50 82 GLY A CA 1
ATOM 673 C C . GLY A 1 82 ? 14.219 -2.034 -10.074 1.00 69.50 82 GLY A C 1
ATOM 674 O O . GLY A 1 82 ? 13.639 -0.970 -10.294 1.00 69.50 82 GLY A O 1
ATOM 675 N N . SER A 1 83 ? 13.558 -3.158 -9.779 1.00 83.62 83 SER A N 1
ATOM 676 C CA . SER A 1 83 ? 12.092 -3.236 -9.769 1.00 83.62 83 SER A CA 1
ATOM 677 C C . SER A 1 83 ? 11.490 -2.448 -8.602 1.00 83.62 83 SER A C 1
ATOM 679 O O . SER A 1 83 ? 11.985 -2.473 -7.475 1.00 83.62 83 SER A O 1
ATOM 681 N N . ILE A 1 84 ? 10.410 -1.724 -8.899 1.00 91.25 84 ILE A N 1
ATOM 682 C CA . ILE A 1 84 ? 9.620 -0.926 -7.958 1.00 91.25 84 ILE A CA 1
ATOM 683 C C . ILE A 1 84 ? 8.150 -1.285 -8.152 1.00 91.25 84 ILE A C 1
ATOM 685 O O . ILE A 1 84 ? 7.653 -1.378 -9.278 1.00 91.25 84 ILE A O 1
ATOM 689 N N . GLY A 1 85 ? 7.432 -1.441 -7.048 1.00 93.31 85 GLY A N 1
ATOM 690 C CA . GLY A 1 85 ? 5.998 -1.661 -7.103 1.00 93.31 85 GLY A CA 1
ATOM 691 C C . GLY A 1 85 ? 5.311 -1.405 -5.776 1.00 93.31 85 GLY A C 1
ATOM 692 O O . GLY A 1 85 ? 5.950 -1.145 -4.752 1.00 93.31 85 GLY A O 1
ATOM 693 N N . GLN A 1 86 ? 3.987 -1.493 -5.802 1.00 94.94 86 GLN A N 1
ATOM 694 C CA . GLN A 1 86 ? 3.155 -1.429 -4.613 1.00 94.94 86 GLN A CA 1
ATOM 695 C C . GLN A 1 86 ? 2.173 -2.584 -4.553 1.00 94.94 86 GLN A C 1
ATOM 697 O O . GLN A 1 86 ? 1.655 -3.015 -5.581 1.00 94.94 86 GLN A O 1
ATOM 702 N N . ARG A 1 87 ? 1.833 -2.998 -3.334 1.00 94.31 87 ARG A N 1
ATOM 703 C CA . ARG A 1 87 ? 0.696 -3.866 -3.052 1.00 94.31 87 ARG A CA 1
ATOM 704 C C . ARG A 1 87 ? -0.199 -3.255 -2.002 1.00 94.31 87 ARG A C 1
ATOM 706 O O . ARG A 1 87 ? 0.267 -2.799 -0.967 1.00 94.31 87 ARG A O 1
ATOM 713 N N . VAL A 1 88 ? -1.502 -3.287 -2.251 1.00 95.50 88 VAL A N 1
ATOM 714 C CA . VAL A 1 88 ? -2.509 -3.005 -1.235 1.00 95.50 88 VAL A CA 1
ATOM 715 C C . VAL A 1 88 ? -3.195 -4.295 -0.842 1.00 95.50 88 VAL A C 1
ATOM 717 O O . VAL A 1 88 ? -3.898 -4.880 -1.662 1.00 95.50 88 VAL A O 1
ATOM 720 N N . VAL A 1 89 ? -3.038 -4.705 0.413 1.00 94.06 89 VAL A N 1
ATOM 721 C CA . VAL A 1 89 ? -3.745 -5.844 1.006 1.00 94.06 89 VAL A CA 1
ATOM 722 C C . VAL A 1 89 ? -4.895 -5.315 1.851 1.00 94.06 89 VAL A C 1
ATOM 724 O O . VAL A 1 89 ? -4.688 -4.525 2.761 1.00 94.06 89 VAL A O 1
ATOM 727 N N . ILE A 1 90 ? -6.117 -5.748 1.566 1.00 94.25 90 ILE A N 1
ATOM 728 C CA . ILE A 1 90 ? -7.326 -5.382 2.303 1.00 94.25 90 ILE A CA 1
ATOM 729 C C . ILE A 1 90 ? -7.829 -6.630 3.009 1.00 94.25 90 ILE A C 1
ATOM 731 O O . ILE A 1 90 ? -8.319 -7.550 2.353 1.00 94.25 90 ILE A O 1
ATOM 735 N N . ASN A 1 91 ? -7.770 -6.639 4.335 1.00 92.88 91 ASN A N 1
ATOM 736 C CA . ASN A 1 91 ? -8.338 -7.682 5.170 1.00 92.88 91 ASN A CA 1
ATOM 737 C C . ASN A 1 91 ? -9.587 -7.149 5.880 1.00 92.88 91 ASN A C 1
ATOM 739 O O . ASN A 1 91 ? -9.520 -6.402 6.853 1.00 92.88 91 ASN A O 1
ATOM 743 N N . ARG A 1 92 ? -10.761 -7.552 5.391 1.00 89.81 92 ARG A N 1
ATOM 744 C CA . ARG A 1 92 ? -12.049 -7.105 5.945 1.00 89.81 92 ARG A CA 1
ATOM 745 C C . ARG A 1 92 ? -12.414 -7.772 7.264 1.00 89.81 92 ARG A C 1
ATOM 747 O O . ARG A 1 92 ? -13.237 -7.224 7.989 1.00 89.81 92 ARG A O 1
ATOM 754 N N . 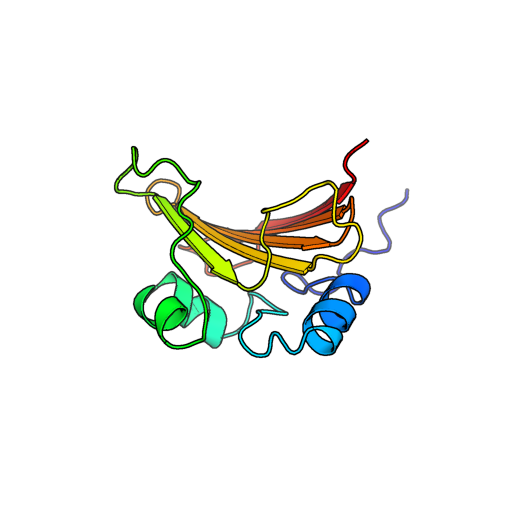LYS A 1 93 ? -11.854 -8.951 7.547 1.00 90.38 93 LYS A N 1
ATOM 755 C CA . LYS A 1 93 ? -12.100 -9.667 8.804 1.00 90.38 93 LYS A CA 1
ATOM 756 C C . LYS A 1 93 ? -11.438 -8.917 9.955 1.00 90.38 93 LYS A C 1
ATOM 758 O O . LYS A 1 93 ? -12.103 -8.624 10.941 1.00 90.38 93 LYS A O 1
ATOM 763 N N . ASP A 1 94 ? -10.182 -8.536 9.748 1.00 92.25 94 ASP A N 1
ATOM 764 C CA . ASP A 1 94 ? -9.377 -7.840 10.754 1.00 92.25 94 ASP A CA 1
ATOM 765 C C . ASP A 1 94 ? -9.515 -6.314 10.653 1.00 92.25 94 ASP A C 1
ATOM 767 O O . ASP A 1 94 ? -8.971 -5.590 11.472 1.00 92.25 94 ASP A O 1
ATOM 771 N N . ARG A 1 95 ? -10.292 -5.827 9.674 1.00 94.19 95 ARG A N 1
ATOM 772 C CA . ARG A 1 95 ? -10.558 -4.404 9.405 1.00 94.19 95 ARG A CA 1
ATOM 773 C C . ARG A 1 95 ? -9.289 -3.585 9.177 1.00 94.19 95 ARG A C 1
ATOM 775 O O . ARG A 1 95 ? -9.212 -2.434 9.579 1.00 94.19 95 ARG A O 1
ATOM 782 N N . VAL A 1 96 ? -8.338 -4.154 8.451 1.00 94.81 96 VAL A N 1
ATOM 783 C CA . VAL A 1 96 ? -7.036 -3.538 8.183 1.00 94.81 96 VAL A CA 1
ATOM 784 C C . VAL A 1 96 ? -6.786 -3.478 6.680 1.00 94.81 96 VAL A C 1
ATOM 786 O O . VAL A 1 96 ? -7.088 -4.425 5.946 1.00 94.81 96 VAL A O 1
ATOM 789 N N . ALA A 1 97 ? -6.210 -2.374 6.214 1.00 95.44 97 ALA A N 1
ATOM 790 C CA . ALA A 1 97 ? -5.557 -2.280 4.919 1.00 95.44 97 ALA A CA 1
ATOM 791 C C . ALA A 1 97 ? -4.058 -2.018 5.096 1.00 95.44 97 ALA A C 1
ATOM 793 O O . ALA A 1 97 ? -3.656 -1.247 5.959 1.00 95.44 97 ALA A O 1
ATOM 794 N N . LYS A 1 98 ? -3.234 -2.644 4.258 1.00 95.38 98 LYS A N 1
ATOM 795 C CA . LYS A 1 98 ? -1.781 -2.454 4.231 1.00 95.38 98 LYS A CA 1
ATOM 796 C C . LYS A 1 98 ? -1.371 -1.966 2.859 1.00 95.38 98 LYS A C 1
ATOM 798 O O . LYS A 1 98 ? -1.785 -2.572 1.874 1.00 95.38 98 LYS A O 1
ATOM 803 N N . LEU A 1 99 ? -0.582 -0.900 2.795 1.00 96.25 99 LEU A N 1
ATOM 804 C CA . LEU A 1 99 ? 0.157 -0.518 1.598 1.00 96.25 99 LEU A CA 1
ATOM 805 C C . LEU A 1 99 ? 1.610 -0.931 1.784 1.00 96.25 99 LEU A C 1
ATOM 807 O O . LEU A 1 99 ? 2.298 -0.412 2.655 1.00 96.25 99 LEU A O 1
ATOM 811 N N . GLU A 1 100 ? 2.072 -1.818 0.926 1.00 94.62 100 GLU A N 1
ATOM 812 C CA . GLU A 1 100 ? 3.457 -2.246 0.850 1.00 94.62 100 GLU A CA 1
ATOM 813 C C . GLU A 1 100 ? 4.077 -1.615 -0.390 1.00 94.62 100 GLU A C 1
ATOM 815 O O . GLU A 1 100 ? 3.500 -1.667 -1.475 1.00 94.62 100 GLU A O 1
ATOM 820 N N . THR A 1 101 ? 5.237 -0.990 -0.242 1.00 94.38 101 THR A N 1
ATOM 821 C CA . THR A 1 101 ? 6.014 -0.434 -1.351 1.00 94.38 101 THR A CA 1
ATOM 822 C C . THR A 1 101 ? 7.388 -1.066 -1.326 1.00 94.38 101 THR A C 1
ATOM 824 O O . THR A 1 101 ? 8.130 -0.879 -0.365 1.00 94.38 101 THR A O 1
ATOM 827 N N . ASN A 1 102 ? 7.706 -1.830 -2.366 1.00 92.12 102 ASN A N 1
ATOM 828 C CA . ASN A 1 102 ? 8.941 -2.598 -2.456 1.00 92.12 102 ASN A CA 1
ATOM 829 C C . ASN A 1 102 ? 9.857 -1.981 -3.515 1.00 92.12 102 ASN A C 1
ATOM 831 O O . ASN A 1 102 ? 9.402 -1.674 -4.619 1.00 92.12 102 ASN A O 1
ATOM 835 N N . TYR A 1 103 ? 11.123 -1.779 -3.152 1.00 90.31 103 TYR A N 1
ATOM 836 C CA . TYR A 1 103 ? 12.181 -1.336 -4.050 1.00 90.31 103 TYR A CA 1
ATOM 837 C C . TYR A 1 103 ? 13.524 -1.921 -3.620 1.00 90.31 103 TYR A C 1
ATOM 839 O O . TYR A 1 103 ? 13.977 -1.668 -2.497 1.00 90.31 103 TYR A O 1
ATOM 847 N N . ALA A 1 104 ? 14.194 -2.619 -4.540 1.00 85.31 104 ALA A N 1
ATOM 848 C CA . ALA A 1 104 ? 15.416 -3.365 -4.250 1.00 85.31 104 ALA A CA 1
ATOM 849 C C . ALA A 1 104 ? 15.199 -4.312 -3.049 1.00 85.31 104 ALA A C 1
ATOM 851 O O . ALA A 1 104 ? 14.215 -5.039 -3.011 1.00 85.31 104 ALA A O 1
ATOM 852 N N . ASN A 1 105 ? 16.079 -4.280 -2.049 1.00 84.88 105 ASN A N 1
ATOM 853 C CA . ASN A 1 105 ? 15.975 -5.096 -0.838 1.00 84.88 105 ASN A CA 1
ATOM 854 C C . ASN A 1 105 ? 15.199 -4.412 0.300 1.00 84.88 105 ASN A C 1
ATOM 856 O O . ASN A 1 105 ? 15.363 -4.793 1.455 1.00 84.88 105 ASN A O 1
ATOM 860 N N . GLN A 1 106 ? 14.416 -3.363 0.028 1.00 88.50 106 GLN A N 1
ATOM 861 C CA . GLN A 1 106 ? 13.679 -2.636 1.062 1.00 88.50 106 GLN A CA 1
ATOM 862 C C . GLN A 1 106 ? 12.184 -2.615 0.793 1.00 88.50 106 GLN A C 1
ATOM 864 O O . GLN A 1 106 ? 11.736 -2.417 -0.338 1.00 88.50 106 GLN A O 1
ATOM 869 N N . THR A 1 107 ? 11.415 -2.736 1.870 1.00 92.00 107 THR A N 1
ATOM 870 C CA . THR A 1 107 ? 9.960 -2.627 1.842 1.00 92.00 107 THR A CA 1
ATOM 871 C C . THR A 1 107 ? 9.508 -1.613 2.878 1.00 92.00 107 THR A C 1
ATOM 873 O O . THR A 1 107 ? 9.923 -1.672 4.031 1.00 92.00 107 THR A O 1
ATOM 876 N N . GLN A 1 108 ? 8.645 -0.687 2.473 1.00 93.81 108 GLN A N 1
ATOM 877 C CA . GLN A 1 108 ? 7.869 0.123 3.404 1.00 93.81 108 GLN A CA 1
ATOM 878 C C . GLN A 1 108 ? 6.451 -0.425 3.499 1.00 93.81 108 GLN A C 1
ATOM 880 O O . GLN A 1 108 ? 5.785 -0.571 2.474 1.00 93.81 108 GLN A O 1
ATOM 885 N N . THR A 1 109 ? 5.981 -0.659 4.718 1.00 94.81 109 THR A N 1
ATOM 886 C CA . THR A 1 109 ? 4.628 -1.123 5.015 1.00 94.81 109 THR A CA 1
ATOM 887 C C . THR A 1 109 ? 3.910 -0.075 5.847 1.00 94.81 109 THR A C 1
ATOM 889 O O . THR A 1 109 ? 4.343 0.262 6.945 1.00 94.81 109 THR A O 1
ATOM 892 N N . ILE A 1 110 ? 2.793 0.425 5.328 1.00 95.44 110 ILE A N 1
ATOM 893 C CA . ILE A 1 110 ? 1.912 1.359 6.026 1.00 95.44 110 ILE A CA 1
ATOM 894 C C . ILE A 1 110 ? 0.590 0.651 6.302 1.00 95.44 110 ILE A C 1
ATOM 896 O O . ILE A 1 110 ? -0.075 0.193 5.371 1.00 95.44 110 ILE A O 1
ATOM 900 N N . GLU A 1 111 ? 0.211 0.562 7.572 1.00 95.06 111 GLU A N 1
ATOM 901 C CA . GLU A 1 111 ? -1.038 -0.044 8.023 1.00 95.06 111 GLU A CA 1
ATOM 902 C C . GLU A 1 111 ? -2.101 1.022 8.300 1.00 95.06 111 GLU A C 1
ATOM 904 O O . GLU A 1 111 ? -1.813 2.100 8.819 1.00 95.06 111 GLU A O 1
ATOM 909 N N . PHE A 1 112 ? -3.338 0.720 7.920 1.00 95.00 112 PHE A N 1
ATOM 910 C CA . PHE A 1 112 ? -4.478 1.620 7.969 1.00 95.00 112 PHE A CA 1
ATOM 911 C C . PHE A 1 112 ? -5.715 0.886 8.489 1.00 95.00 112 PHE A C 1
ATOM 913 O O . PHE A 1 112 ? -6.127 -0.131 7.919 1.00 95.00 112 PHE A O 1
ATOM 920 N N . ASP A 1 113 ? -6.331 1.411 9.545 1.00 94.75 113 ASP A N 1
ATOM 921 C CA . ASP A 1 113 ? -7.537 0.846 10.144 1.00 94.75 113 ASP A CA 1
ATOM 922 C C . ASP A 1 113 ? -8.788 1.247 9.344 1.00 94.75 113 ASP A C 1
ATOM 924 O O . ASP A 1 113 ? -9.068 2.417 9.083 1.00 94.75 113 ASP A O 1
ATOM 928 N N . LEU A 1 114 ? -9.577 0.250 8.942 1.00 94.31 114 LEU A N 1
ATOM 929 C CA . LEU A 1 114 ? -10.788 0.417 8.132 1.00 94.31 114 LEU A CA 1
ATOM 930 C C . LEU A 1 114 ? -12.025 0.816 8.951 1.00 94.31 114 LEU A C 1
ATOM 932 O O . LEU A 1 114 ? -13.117 0.898 8.387 1.00 94.31 114 LEU A O 1
ATOM 936 N N . THR A 1 115 ? -11.897 1.027 10.258 1.00 93.50 115 THR A N 1
ATOM 937 C CA . THR A 1 115 ? -12.951 1.551 11.135 1.00 93.50 115 THR A CA 1
ATOM 938 C C . THR A 1 115 ? -12.710 3.027 11.441 1.00 93.50 115 THR A C 1
ATOM 940 O O . THR A 1 115 ? -13.587 3.842 11.159 1.00 93.50 115 THR A O 1
ATOM 943 N N . SER A 1 116 ? -11.543 3.375 11.991 1.00 93.44 116 SER A N 1
ATOM 944 C CA . SER A 1 116 ? -11.177 4.754 12.334 1.00 93.44 116 SER A CA 1
ATOM 945 C C . SER A 1 116 ? -10.742 5.572 11.121 1.00 93.44 116 SER A C 1
ATOM 947 O O . SER A 1 116 ? -10.840 6.794 11.155 1.00 93.44 116 SER A O 1
ATOM 949 N N . MET A 1 117 ? -10.341 4.915 10.025 1.00 91.69 117 MET A N 1
ATOM 950 C CA . MET A 1 117 ? -9.733 5.556 8.853 1.00 91.69 117 MET A CA 1
ATOM 951 C C . MET A 1 117 ? -8.405 6.252 9.175 1.00 91.69 117 MET A C 1
ATOM 953 O O . MET A 1 117 ? -8.058 7.256 8.545 1.00 91.69 117 MET A O 1
ATOM 957 N N . GLU A 1 118 ? -7.663 5.710 10.138 1.00 91.81 118 GLU A N 1
ATOM 958 C CA . GLU A 1 118 ? -6.382 6.240 10.599 1.00 91.81 118 GLU A CA 1
ATOM 959 C C . GLU A 1 118 ? -5.242 5.267 10.306 1.00 91.81 118 GLU A C 1
ATOM 961 O O . GLU A 1 118 ? -5.434 4.061 10.136 1.00 91.81 118 GLU A O 1
ATOM 966 N N . VAL A 1 119 ? -4.034 5.813 10.232 1.00 93.12 119 VAL A N 1
ATOM 967 C CA . VAL A 1 119 ? -2.809 5.031 10.067 1.00 93.12 119 VAL A CA 1
ATOM 968 C C . VAL A 1 119 ? -2.413 4.477 11.429 1.00 93.12 119 VAL A C 1
ATOM 970 O O . VAL A 1 119 ? -2.308 5.231 12.390 1.00 93.12 119 VAL A O 1
ATOM 973 N N . THR A 1 120 ? -2.180 3.171 11.508 1.00 93.00 120 THR A N 1
ATOM 974 C CA . THR A 1 120 ? -1.847 2.477 12.764 1.00 93.00 120 THR A CA 1
ATOM 975 C C . THR A 1 120 ? -0.379 2.077 12.853 1.00 93.00 120 THR A C 1
ATOM 977 O O . THR A 1 120 ? 0.149 1.944 13.954 1.00 93.00 120 THR A O 1
ATOM 980 N N . SER A 1 121 ? 0.297 1.902 11.715 1.00 92.94 121 SER A N 1
ATOM 981 C CA . SER A 1 121 ? 1.734 1.619 11.648 1.00 92.94 121 SER A CA 1
ATOM 982 C C . SER A 1 121 ? 2.340 2.142 10.341 1.00 92.94 121 SER A C 1
ATOM 984 O O . SER A 1 121 ? 1.660 2.256 9.319 1.00 92.94 121 SER A O 1
ATOM 986 N N . ASN A 1 122 ? 3.628 2.476 10.380 1.00 93.44 122 ASN A N 1
ATOM 987 C CA . ASN A 1 122 ? 4.442 2.827 9.223 1.00 93.44 122 ASN A CA 1
ATOM 988 C C . ASN A 1 122 ? 5.881 2.368 9.481 1.00 93.44 122 ASN A C 1
ATOM 990 O O . ASN A 1 122 ? 6.593 2.967 10.286 1.00 93.44 122 ASN A O 1
ATOM 994 N N . GLU A 1 123 ? 6.295 1.296 8.816 1.00 92.94 123 GLU A N 1
ATOM 995 C CA . GLU A 1 123 ? 7.562 0.615 9.071 1.00 92.94 123 GLU A CA 1
ATOM 996 C C . GLU A 1 123 ? 8.344 0.419 7.774 1.00 92.94 123 GLU A C 1
ATOM 998 O O . GLU A 1 123 ? 7.771 0.143 6.721 1.00 92.94 123 GLU A O 1
ATOM 1003 N N . ILE A 1 124 ? 9.670 0.537 7.854 1.00 91.94 124 ILE A N 1
ATOM 1004 C CA . ILE A 1 124 ? 10.584 0.218 6.755 1.00 91.94 124 ILE A CA 1
ATOM 1005 C C . ILE A 1 124 ? 11.447 -0.959 7.194 1.00 91.94 124 ILE A C 1
ATOM 1007 O O . ILE A 1 124 ? 12.166 -0.869 8.189 1.00 91.94 124 ILE A O 1
ATOM 1011 N N . SER A 1 125 ? 11.401 -2.045 6.432 1.00 89.50 125 SER A N 1
ATOM 1012 C CA . SER A 1 125 ? 12.250 -3.218 6.604 1.00 89.50 125 SER A CA 1
ATOM 1013 C C . SER A 1 125 ? 13.227 -3.351 5.437 1.00 89.50 125 SER A C 1
ATOM 1015 O O . SER A 1 125 ? 12.991 -2.859 4.331 1.00 89.50 125 SER A O 1
ATOM 1017 N N . SER A 1 126 ? 14.364 -3.994 5.698 1.00 83.56 126 SER A N 1
ATOM 1018 C CA . SER A 1 126 ? 15.290 -4.450 4.660 1.00 83.56 126 SER A CA 1
ATOM 1019 C C . SER A 1 126 ? 15.352 -5.973 4.719 1.00 83.56 126 SER A C 1
ATOM 1021 O O . SER A 1 126 ? 15.401 -6.529 5.817 1.00 83.56 126 SER A O 1
ATOM 1023 N N . GLU A 1 127 ? 15.324 -6.638 3.569 1.00 67.06 127 GLU A N 1
ATOM 1024 C CA . GLU A 1 127 ? 15.678 -8.053 3.478 1.00 67.06 127 GLU A CA 1
ATOM 1025 C C . GLU A 1 127 ? 17.186 -8.180 3.756 1.00 67.06 127 GLU A C 1
ATOM 1027 O O . GLU A 1 127 ? 17.985 -7.405 3.215 1.00 67.06 127 GLU A O 1
ATOM 1032 N N . VAL A 1 128 ? 17.534 -9.072 4.693 1.00 51.62 128 VAL A N 1
ATOM 1033 C CA . VAL A 1 128 ? 18.908 -9.348 5.154 1.00 51.62 128 VAL A CA 1
ATOM 1034 C C . VAL A 1 128 ? 19.626 -10.238 4.155 1.00 51.62 128 VAL A C 1
ATOM 1036 O O . VAL A 1 128 ? 19.021 -11.262 3.770 1.00 51.62 128 VAL A O 1
#

Sequence (128 aa):
MNKQAENEREGTIHPKFSNKLREANLFGAFTELSTKRFQKYVLQPKHFLRNGWLLDPNLELNQRSVRAYVLGDFPTNPDNSGSIGQRVVINRKDRVAKLETNYANQTQTIEFDLTSMEVTSNEISSEV

Secondary structure (DSSP, 8-state):
---TTTTSTTTBPPHHHHHHHHHTT-TT--SBSSSHHHHHHHHSTHHHHTTT-EE-SSS-TT-TTEEEEEEESTTS-TT-TT-EEEEEEEETTTTEEEEEEEETTEEEEEEEETTT--EEEEEEEE--

pLDDT: mean 83.89, std 15.87, range [37.59, 96.25]